Protein AF-A0A9Q3GHI4-F1 (afdb_monomer_lite)

Structure (mmCIF, N/CA/C/O backbone):
data_AF-A0A9Q3GHI4-F1
#
_entry.id   AF-A0A9Q3GHI4-F1
#
loop_
_atom_site.group_PDB
_atom_site.id
_atom_site.type_symbol
_atom_site.label_atom_id
_atom_site.label_alt_id
_atom_site.label_comp_id
_atom_site.label_asym_id
_atom_site.label_entity_id
_atom_site.label_seq_id
_atom_site.pdbx_PDB_ins_code
_atom_site.Cartn_x
_atom_site.Cartn_y
_atom_site.Cartn_z
_atom_site.occupancy
_atom_site.B_iso_or_equiv
_atom_site.auth_seq_id
_atom_site.auth_comp_id
_atom_site.auth_asym_id
_atom_site.auth_atom_id
_atom_site.pdbx_PDB_model_num
ATOM 1 N N . MET A 1 1 ? -13.823 10.349 16.544 1.00 36.50 1 MET A N 1
ATOM 2 C CA . MET A 1 1 ? -12.380 10.636 16.401 1.00 36.50 1 MET A CA 1
ATOM 3 C C . MET A 1 1 ? -11.833 9.606 15.436 1.00 36.50 1 MET A C 1
ATOM 5 O O . MET A 1 1 ? -11.817 8.435 15.782 1.00 36.50 1 MET A O 1
ATOM 9 N N . LYS A 1 2 ? -11.547 9.997 14.192 1.00 42.12 2 LYS A N 1
ATOM 10 C CA . LYS A 1 2 ? -11.024 9.070 13.186 1.00 42.12 2 LYS A CA 1
ATOM 11 C C . LYS A 1 2 ? -9.548 8.863 13.519 1.00 42.12 2 LYS A C 1
ATOM 13 O O . LYS A 1 2 ? -8.782 9.819 13.432 1.00 42.12 2 LYS A O 1
ATOM 18 N N . SER A 1 3 ? -9.194 7.697 14.056 1.00 46.78 3 SER A N 1
ATOM 19 C CA . SER A 1 3 ? -7.806 7.397 14.412 1.00 46.78 3 SER A CA 1
ATOM 20 C C . SER A 1 3 ? -6.942 7.595 13.175 1.00 46.78 3 SER A C 1
ATOM 22 O O . SER A 1 3 ? -7.194 6.976 12.145 1.00 46.78 3 SER A O 1
ATOM 24 N N . SER A 1 4 ? -5.929 8.453 13.278 1.00 51.75 4 SER A N 1
ATOM 25 C CA . SER A 1 4 ? -5.016 8.825 12.185 1.00 51.75 4 SER A CA 1
ATOM 26 C C . SER A 1 4 ? -4.112 7.668 11.709 1.00 51.75 4 SER A C 1
ATOM 28 O O . SER A 1 4 ? -3.160 7.882 10.959 1.00 51.75 4 SER A O 1
ATOM 30 N N . ASP A 1 5 ? -4.408 6.455 12.175 1.00 53.69 5 ASP A N 1
ATOM 31 C CA . ASP A 1 5 ? -3.708 5.195 11.955 1.00 53.69 5 ASP A CA 1
ATOM 32 C C . ASP A 1 5 ? -4.528 4.198 11.113 1.00 53.69 5 ASP A C 1
ATOM 34 O O . ASP A 1 5 ? -4.035 3.105 10.841 1.00 53.69 5 ASP A O 1
ATOM 38 N N . SER A 1 6 ? -5.780 4.518 10.751 1.00 60.03 6 SER A N 1
ATOM 39 C CA . SER A 1 6 ? -6.639 3.597 9.996 1.00 60.03 6 SER A CA 1
ATOM 40 C C . SER A 1 6 ? -6.505 3.816 8.490 1.00 60.03 6 SER A C 1
ATOM 42 O O . SER A 1 6 ? -6.590 4.935 7.982 1.00 60.03 6 SER A O 1
ATOM 44 N N . PHE A 1 7 ? -6.278 2.724 7.764 1.00 66.38 7 PHE A N 1
ATOM 45 C CA . PHE A 1 7 ? -6.400 2.700 6.316 1.00 66.38 7 PHE A CA 1
ATOM 46 C C . PHE A 1 7 ? -7.860 2.387 5.962 1.00 66.38 7 PHE A C 1
ATOM 48 O O . PHE A 1 7 ? -8.252 1.226 5.885 1.00 66.38 7 PHE A O 1
ATOM 55 N N . ASP A 1 8 ? -8.677 3.432 5.806 1.00 67.69 8 ASP A N 1
ATOM 56 C CA . ASP A 1 8 ? -10.108 3.286 5.505 1.00 67.69 8 ASP A CA 1
ATOM 57 C C . ASP A 1 8 ? -10.392 3.081 4.003 1.00 67.69 8 ASP A C 1
ATOM 59 O O . ASP A 1 8 ? -9.597 3.450 3.127 1.00 67.69 8 ASP A O 1
ATOM 63 N N . VAL A 1 9 ? -11.612 2.626 3.690 1.00 66.06 9 VAL A N 1
ATOM 64 C CA . VAL A 1 9 ? -12.118 2.422 2.315 1.00 66.06 9 VAL A CA 1
ATOM 65 C C . VAL A 1 9 ? -11.950 3.644 1.397 1.00 66.06 9 VAL A C 1
ATOM 67 O O . VAL A 1 9 ? -11.741 3.508 0.191 1.00 66.06 9 VAL A O 1
ATOM 70 N N . THR A 1 10 ? -11.976 4.858 1.953 1.00 72.69 10 THR A N 1
ATOM 71 C CA . THR A 1 10 ? -11.775 6.099 1.189 1.00 72.69 10 THR A CA 1
ATOM 72 C C . THR A 1 10 ? -10.363 6.202 0.603 1.00 72.69 10 THR A C 1
ATOM 74 O O . THR A 1 10 ? -10.203 6.661 -0.530 1.00 72.69 10 THR A O 1
ATOM 77 N N . GLN A 1 11 ? -9.338 5.777 1.352 1.00 73.69 11 GLN A N 1
ATOM 78 C CA . GLN A 1 11 ? -7.953 5.780 0.869 1.00 73.69 11 GLN A CA 1
ATOM 79 C C . GLN A 1 11 ? -7.768 4.721 -0.223 1.00 73.69 11 GLN A C 1
ATOM 81 O O . GLN A 1 11 ? -7.210 5.015 -1.281 1.00 73.69 11 GLN A O 1
ATOM 86 N N . ALA A 1 12 ? -8.339 3.530 -0.021 1.00 73.62 12 ALA A N 1
ATOM 87 C CA . ALA A 1 12 ? -8.337 2.459 -1.014 1.00 73.62 12 ALA A CA 1
ATOM 88 C C . ALA A 1 12 ? -9.019 2.879 -2.330 1.00 73.62 12 ALA A C 1
ATOM 90 O O . ALA A 1 12 ? -8.489 2.634 -3.415 1.00 73.62 12 ALA A O 1
ATOM 91 N N . HIS A 1 13 ? -10.161 3.572 -2.252 1.00 73.50 13 HIS A N 1
ATOM 92 C CA . HIS A 1 13 ? -10.873 4.055 -3.434 1.00 73.50 13 HIS A CA 1
ATOM 93 C C . HIS A 1 13 ? -10.056 5.094 -4.219 1.00 73.50 13 HIS A C 1
ATOM 95 O O . HIS A 1 13 ? -9.980 5.013 -5.446 1.00 73.50 13 HIS A O 1
ATOM 101 N N . LYS A 1 14 ? -9.393 6.034 -3.528 1.00 79.19 14 LYS A N 1
ATOM 102 C CA . LYS A 1 14 ? -8.495 7.012 -4.168 1.00 79.19 14 LYS A CA 1
ATOM 103 C C . LYS A 1 14 ? -7.339 6.340 -4.902 1.00 79.19 14 LYS A C 1
ATOM 105 O O . LYS A 1 14 ? -7.088 6.675 -6.054 1.00 79.19 14 LYS A O 1
ATOM 110 N N . LEU A 1 15 ? -6.670 5.381 -4.263 1.00 81.81 15 LEU A N 1
ATOM 111 C CA . LEU A 1 15 ? -5.578 4.629 -4.886 1.00 81.81 15 LEU A CA 1
ATOM 112 C C . LEU A 1 15 ? -6.056 3.903 -6.146 1.00 81.81 15 LEU A C 1
ATOM 114 O O . LEU A 1 15 ? -5.428 4.011 -7.195 1.00 81.81 15 LEU A O 1
ATOM 118 N N . ARG A 1 16 ? -7.224 3.252 -6.082 1.00 78.94 16 ARG A N 1
ATOM 119 C CA . ARG A 1 16 ? -7.811 2.560 -7.237 1.00 78.94 16 ARG A CA 1
ATOM 120 C C . ARG A 1 16 ? -8.096 3.506 -8.404 1.00 78.94 16 ARG A C 1
ATOM 122 O O . ARG A 1 16 ? -7.808 3.155 -9.542 1.00 78.94 16 ARG A O 1
ATOM 129 N N . GLN A 1 17 ? -8.630 4.697 -8.129 1.00 80.12 17 GLN A N 1
ATOM 130 C CA . GLN A 1 17 ? -8.856 5.725 -9.151 1.00 80.12 17 GLN A CA 1
ATOM 131 C C . GLN A 1 17 ? -7.541 6.172 -9.803 1.00 80.12 17 GLN A C 1
ATOM 133 O O . GLN A 1 17 ? -7.465 6.239 -11.024 1.00 80.12 17 GLN A O 1
ATOM 138 N N . ILE A 1 18 ? -6.493 6.410 -9.010 1.00 82.75 18 ILE A N 1
ATOM 139 C CA . ILE A 1 18 ? -5.171 6.811 -9.515 1.00 82.75 18 ILE A CA 1
ATOM 140 C C . ILE A 1 18 ? -4.574 5.716 -10.409 1.00 82.75 18 ILE A C 1
ATOM 142 O O . ILE A 1 18 ? -4.093 6.010 -11.500 1.00 82.75 18 ILE A O 1
ATOM 146 N N . PHE A 1 19 ? -4.660 4.451 -9.991 1.00 80.94 19 PHE A N 1
ATOM 147 C CA . PHE A 1 19 ? -4.137 3.323 -10.767 1.00 80.94 19 PHE A CA 1
ATOM 148 C C . PHE A 1 19 ? -4.909 3.089 -12.067 1.00 80.94 19 PHE A C 1
ATOM 150 O O . PHE A 1 19 ? -4.301 2.771 -13.083 1.00 80.94 19 PHE A O 1
ATOM 157 N N . HIS A 1 20 ? -6.234 3.264 -12.049 1.00 79.38 20 HIS A N 1
ATOM 158 C CA . HIS A 1 20 ? -7.054 3.205 -13.261 1.00 79.38 20 HIS A CA 1
ATOM 159 C C . HIS A 1 20 ? -6.783 4.371 -14.212 1.00 79.38 20 HIS A C 1
ATOM 161 O O . HIS A 1 20 ? -6.849 4.186 -15.423 1.00 79.38 20 HIS A O 1
ATOM 167 N N . ASN A 1 21 ? -6.489 5.559 -13.682 1.00 82.81 21 ASN A N 1
ATOM 168 C CA . ASN A 1 21 ? -6.237 6.738 -14.501 1.00 82.81 21 ASN A CA 1
ATOM 169 C C . ASN A 1 21 ? -4.841 6.723 -15.148 1.00 82.81 21 ASN A C 1
ATOM 171 O O . ASN A 1 21 ? -4.657 7.345 -16.189 1.00 82.81 21 ASN A O 1
ATOM 175 N N . ASP A 1 22 ? -3.871 6.012 -14.561 1.00 80.50 22 ASP A N 1
ATOM 176 C CA . ASP A 1 22 ? -2.511 5.889 -15.102 1.00 80.50 22 ASP A CA 1
ATOM 177 C C . ASP A 1 22 ? -2.010 4.425 -15.127 1.00 80.50 22 ASP A C 1
ATOM 179 O O . ASP A 1 22 ? -1.092 4.032 -14.396 1.00 80.50 22 ASP A O 1
ATOM 183 N N . PRO A 1 23 ? -2.599 3.566 -15.978 1.00 76.94 23 PRO A N 1
ATOM 184 C CA . PRO A 1 23 ? -2.237 2.150 -16.033 1.00 76.94 23 PRO A CA 1
ATOM 185 C C . PRO A 1 23 ? -0.795 1.920 -16.516 1.00 76.94 23 PRO A C 1
ATOM 187 O O . PRO A 1 23 ? -0.207 0.883 -16.212 1.00 76.94 23 PRO A O 1
ATOM 190 N N . ALA A 1 24 ? -0.199 2.882 -17.232 1.00 82.06 24 ALA A N 1
ATOM 191 C CA . ALA A 1 24 ? 1.174 2.800 -17.725 1.00 82.06 24 ALA A CA 1
ATOM 192 C C . ALA A 1 24 ? 2.215 2.950 -16.599 1.00 82.06 24 ALA A C 1
ATOM 194 O O . ALA A 1 24 ? 3.178 2.179 -16.552 1.00 82.06 24 ALA A O 1
ATOM 195 N N . ASN A 1 25 ? 2.026 3.883 -15.654 1.00 75.81 25 ASN A N 1
ATOM 196 C CA . ASN A 1 25 ? 2.913 3.980 -14.492 1.00 75.81 25 ASN A CA 1
ATOM 197 C C . ASN A 1 25 ? 2.637 2.897 -13.453 1.00 75.81 25 ASN A C 1
ATOM 199 O O . ASN A 1 25 ? 3.582 2.439 -12.811 1.00 75.81 25 ASN A O 1
ATOM 203 N N . PHE A 1 26 ? 1.388 2.451 -13.310 1.00 79.25 26 PHE A N 1
ATOM 204 C CA . PHE A 1 26 ? 0.979 1.477 -12.293 1.00 79.25 26 PHE A CA 1
ATOM 205 C C . PHE A 1 26 ? 0.797 0.052 -12.832 1.00 79.25 26 PHE A C 1
ATOM 207 O O . PHE A 1 26 ? 0.055 -0.737 -12.254 1.00 79.25 26 PHE A O 1
ATOM 214 N N . PHE A 1 27 ? 1.500 -0.318 -13.905 1.00 76.44 27 PHE A N 1
ATOM 215 C CA . PHE A 1 27 ? 1.425 -1.673 -14.464 1.00 76.44 27 PHE A CA 1
ATOM 216 C C . PHE A 1 27 ? 1.987 -2.751 -13.518 1.00 76.44 27 PHE A C 1
ATOM 218 O O . PHE A 1 27 ? 1.501 -3.877 -13.493 1.00 76.44 27 PHE A O 1
ATOM 225 N N . SER A 1 28 ? 3.000 -2.404 -12.717 1.00 81.00 28 SER A N 1
ATOM 226 C CA . SER A 1 28 ? 3.628 -3.325 -11.765 1.00 81.00 28 SER A CA 1
ATOM 227 C C . SER A 1 28 ? 3.039 -3.166 -10.369 1.00 81.00 28 SER A C 1
ATOM 229 O O . SER A 1 28 ? 2.914 -2.048 -9.857 1.00 81.00 28 SER A O 1
ATOM 231 N N . ASP A 1 29 ? 2.745 -4.292 -9.725 1.00 81.44 29 ASP A N 1
ATOM 232 C CA . ASP A 1 29 ? 2.261 -4.319 -8.347 1.00 81.44 29 ASP A CA 1
ATOM 233 C C . ASP A 1 29 ? 3.262 -3.691 -7.368 1.00 81.44 29 ASP A C 1
ATOM 235 O O . ASP A 1 29 ? 2.839 -2.954 -6.481 1.00 81.44 29 ASP A O 1
ATOM 239 N N . GLY A 1 30 ? 4.571 -3.831 -7.617 1.00 82.38 30 GLY A N 1
ATOM 240 C CA . GLY A 1 30 ? 5.631 -3.125 -6.887 1.00 82.38 30 GLY A CA 1
ATOM 241 C C . GLY A 1 30 ? 5.408 -1.618 -6.780 1.00 82.38 30 GLY A C 1
ATOM 242 O O . GLY A 1 30 ? 5.503 -1.026 -5.704 1.00 82.38 30 GLY A O 1
ATOM 243 N N . LYS A 1 31 ? 5.041 -0.985 -7.898 1.00 83.50 31 LYS A N 1
ATOM 244 C CA . LYS A 1 31 ? 4.792 0.461 -7.951 1.00 83.50 31 LYS A CA 1
ATOM 245 C C . LYS A 1 31 ? 3.491 0.847 -7.251 1.00 83.50 31 LYS A C 1
ATOM 247 O O . LYS A 1 31 ? 3.454 1.875 -6.578 1.00 83.50 31 LYS A O 1
ATOM 252 N N . LYS A 1 32 ? 2.443 0.023 -7.371 1.00 83.81 32 LYS A N 1
ATOM 253 C CA . LYS A 1 32 ? 1.172 0.234 -6.658 1.00 83.81 32 LYS A CA 1
ATOM 254 C C . LYS A 1 32 ? 1.375 0.169 -5.150 1.00 83.81 32 LYS A C 1
ATOM 256 O O . LYS A 1 32 ? 0.910 1.059 -4.439 1.00 83.81 32 LYS A O 1
ATOM 261 N N . VAL A 1 33 ? 2.088 -0.851 -4.666 1.00 84.81 33 VAL A N 1
ATOM 262 C CA . VAL A 1 33 ? 2.374 -1.010 -3.236 1.00 84.81 33 VAL A CA 1
ATOM 263 C C . VAL A 1 33 ? 3.210 0.161 -2.743 1.00 84.81 33 VAL A C 1
ATOM 265 O O . VAL A 1 33 ? 2.794 0.824 -1.797 1.00 84.81 33 VAL A O 1
ATOM 268 N N . LEU A 1 34 ? 4.314 0.486 -3.425 1.00 85.00 34 LEU A N 1
ATOM 269 C CA . LEU A 1 34 ? 5.184 1.600 -3.045 1.00 85.00 34 LEU A CA 1
ATOM 270 C C . LEU A 1 34 ? 4.413 2.922 -2.950 1.00 85.00 34 LEU A C 1
ATOM 272 O O . LEU A 1 34 ? 4.494 3.607 -1.935 1.00 85.00 34 LEU A O 1
ATOM 276 N N . TYR A 1 35 ? 3.601 3.249 -3.955 1.00 85.31 35 TYR A N 1
ATOM 277 C CA . TYR A 1 35 ? 2.780 4.459 -3.931 1.00 85.31 35 TYR A CA 1
ATOM 278 C C . TYR A 1 35 ? 1.767 4.453 -2.780 1.00 85.31 35 TYR A C 1
ATOM 280 O O . TYR A 1 35 ? 1.577 5.456 -2.098 1.00 85.31 35 TYR A O 1
ATOM 288 N N . SER A 1 36 ? 1.159 3.299 -2.510 1.00 83.6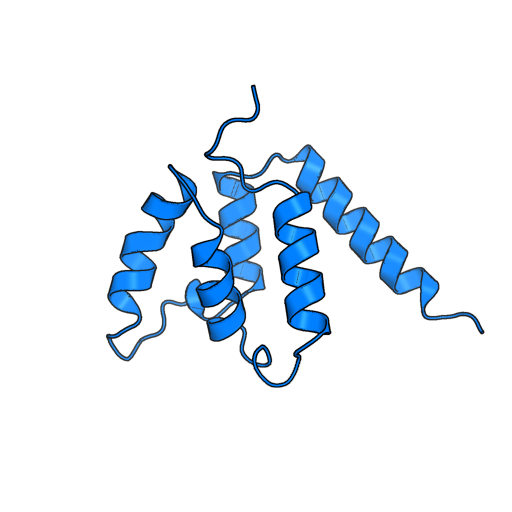9 36 SER A N 1
ATOM 289 C CA . SER A 1 36 ? 0.191 3.140 -1.421 1.00 83.69 36 SER A CA 1
ATOM 290 C C . SER A 1 36 ? 0.827 3.271 -0.044 1.00 83.69 36 SER A C 1
ATOM 292 O O . SER A 1 36 ? 0.172 3.759 0.875 1.00 83.69 36 SER A O 1
ATOM 294 N N . THR A 1 37 ? 2.106 2.910 0.109 1.00 83.12 37 THR A N 1
ATOM 295 C CA . THR A 1 37 ? 2.825 3.112 1.375 1.00 83.12 37 THR A CA 1
ATOM 296 C C . THR A 1 37 ? 2.914 4.584 1.775 1.00 83.12 37 THR A C 1
ATOM 298 O O . THR A 1 37 ? 2.882 4.882 2.962 1.00 83.12 37 THR A O 1
ATOM 301 N N . SER A 1 38 ? 2.915 5.518 0.815 1.00 83.75 38 SER A N 1
ATOM 302 C CA . SER A 1 38 ? 2.888 6.962 1.098 1.00 83.75 38 SER A CA 1
ATOM 303 C C . SER A 1 38 ? 1.565 7.444 1.711 1.00 83.75 38 SER A C 1
ATOM 305 O O . SER A 1 38 ? 1.519 8.525 2.291 1.00 83.75 38 SER A O 1
ATOM 307 N N . PHE A 1 39 ? 0.494 6.651 1.600 1.00 77.50 39 PHE A N 1
ATOM 308 C CA . PHE A 1 39 ? -0.803 6.906 2.240 1.00 77.50 39 PHE A CA 1
ATOM 309 C C . PHE A 1 39 ? -0.919 6.235 3.615 1.00 77.50 39 PHE A C 1
ATOM 311 O O . PHE A 1 39 ? -1.894 6.466 4.335 1.00 77.50 39 PHE A O 1
ATOM 318 N N . LEU A 1 40 ? 0.055 5.395 3.985 1.00 81.31 40 LEU A N 1
ATOM 319 C CA . LEU A 1 40 ? 0.105 4.767 5.296 1.00 81.31 40 LEU A CA 1
ATOM 320 C C . LEU A 1 40 ? 0.719 5.730 6.303 1.00 81.31 40 LEU A C 1
ATOM 322 O O . LEU A 1 40 ? 1.857 6.171 6.170 1.00 81.31 40 LEU A O 1
ATOM 326 N N . THR A 1 41 ? -0.034 6.013 7.356 1.00 78.88 41 THR A N 1
ATOM 327 C CA . THR A 1 41 ? 0.405 6.863 8.460 1.00 78.88 41 THR A CA 1
ATOM 328 C C . THR A 1 41 ? 0.360 6.102 9.777 1.00 78.88 41 THR A C 1
ATOM 330 O O . THR A 1 41 ? -0.291 5.062 9.905 1.00 78.88 41 THR A O 1
ATOM 333 N N . GLY A 1 42 ? 1.098 6.603 10.768 1.00 83.56 42 GLY A N 1
ATOM 334 C CA . GLY A 1 42 ? 1.074 6.056 12.120 1.00 83.56 42 GLY A CA 1
ATOM 335 C C . GLY A 1 42 ? 1.528 4.595 12.181 1.00 83.56 42 GLY A C 1
ATOM 336 O O . GLY A 1 42 ? 2.623 4.253 11.728 1.00 83.56 42 GLY A O 1
ATOM 337 N N . ARG A 1 43 ? 0.702 3.725 12.768 1.00 82.75 43 ARG A N 1
ATOM 338 C CA . ARG A 1 43 ? 1.044 2.313 13.013 1.00 82.75 43 ARG A CA 1
ATOM 339 C C . ARG A 1 43 ? 1.253 1.495 11.732 1.00 82.75 43 ARG A C 1
ATOM 341 O O . ARG A 1 43 ? 2.173 0.682 11.693 1.00 82.75 43 ARG A O 1
ATOM 348 N N . ALA A 1 44 ? 0.449 1.735 10.696 1.00 81.69 44 ALA A N 1
ATOM 349 C CA . ALA A 1 44 ? 0.576 1.042 9.413 1.00 81.69 44 ALA A CA 1
ATOM 350 C C . ALA A 1 44 ? 1.848 1.463 8.657 1.00 81.69 44 ALA A C 1
ATOM 352 O O . ALA A 1 44 ? 2.521 0.621 8.066 1.00 81.69 44 ALA A O 1
ATOM 353 N N . GLY A 1 45 ? 2.220 2.748 8.744 1.00 83.62 45 GLY A N 1
ATOM 354 C CA . GLY A 1 45 ? 3.481 3.261 8.196 1.00 83.62 45 GLY A CA 1
ATOM 355 C C . GLY A 1 45 ? 4.694 2.578 8.832 1.00 83.62 45 GLY A C 1
ATOM 356 O O . GLY A 1 45 ? 5.528 2.008 8.134 1.00 83.62 45 GLY A O 1
ATOM 357 N N . LYS A 1 46 ? 4.727 2.515 10.169 1.00 86.19 46 LYS A N 1
ATOM 358 C CA . LYS A 1 46 ? 5.808 1.841 10.913 1.00 86.19 46 LYS A CA 1
ATOM 359 C C . LYS A 1 46 ? 5.934 0.350 10.613 1.00 86.19 46 LYS A C 1
ATOM 361 O O . LYS A 1 46 ? 7.028 -0.201 10.670 1.00 86.19 46 LYS A O 1
ATOM 366 N N . TRP A 1 47 ? 4.821 -0.317 10.316 1.00 87.00 47 TRP A N 1
ATOM 367 C CA . TRP A 1 47 ? 4.831 -1.730 9.940 1.00 87.00 47 TRP A CA 1
ATOM 368 C C . TRP A 1 47 ? 5.474 -1.965 8.571 1.00 87.00 47 TRP A C 1
ATOM 370 O O . TRP A 1 47 ? 6.165 -2.969 8.398 1.00 87.00 47 TRP A O 1
ATOM 380 N N . ILE A 1 48 ? 5.283 -1.047 7.617 1.00 85.31 48 ILE A N 1
ATOM 381 C CA . ILE A 1 48 ? 5.807 -1.205 6.257 1.00 85.31 48 ILE A CA 1
ATOM 382 C C . ILE A 1 48 ? 7.252 -0.695 6.098 1.00 85.31 48 ILE A C 1
ATOM 384 O O . ILE A 1 48 ? 7.960 -1.158 5.208 1.00 85.31 48 ILE A O 1
ATOM 388 N N . GLU A 1 49 ? 7.720 0.200 6.979 1.00 85.94 49 GLU A N 1
ATOM 389 C CA . GLU A 1 49 ? 9.094 0.741 6.994 1.00 85.94 49 GLU A CA 1
ATOM 390 C C . GLU A 1 49 ? 10.210 -0.302 6.773 1.00 85.94 49 GLU A C 1
ATOM 392 O O . GLU A 1 49 ? 11.015 -0.093 5.863 1.00 85.94 49 GLU A O 1
ATOM 397 N N . PRO A 1 50 ? 10.280 -1.437 7.504 1.00 85.38 50 PRO A N 1
ATOM 398 C CA . PRO A 1 50 ? 11.355 -2.414 7.303 1.00 85.38 50 PRO A CA 1
ATOM 399 C C . PRO A 1 50 ? 11.316 -3.080 5.923 1.00 85.38 50 PRO A C 1
ATOM 401 O O . PRO A 1 50 ? 12.356 -3.481 5.404 1.00 85.38 50 PRO A O 1
ATOM 404 N N . TYR A 1 51 ? 10.139 -3.186 5.304 1.00 82.81 51 TYR A N 1
ATOM 405 C CA . TYR A 1 51 ? 10.014 -3.693 3.939 1.00 82.81 51 TYR A CA 1
ATOM 406 C C . TYR A 1 51 ? 10.507 -2.642 2.937 1.00 82.81 51 TYR A C 1
ATOM 408 O O . TYR A 1 51 ? 11.254 -2.971 2.020 1.00 82.81 51 TYR A O 1
ATOM 416 N N . LEU A 1 52 ? 10.164 -1.364 3.146 1.00 81.12 52 LEU A N 1
ATOM 417 C CA . LEU A 1 52 ? 10.629 -0.254 2.307 1.00 81.12 52 LEU A CA 1
ATOM 418 C C . LEU A 1 52 ? 12.146 -0.058 2.379 1.00 81.12 52 LEU A C 1
ATOM 420 O O . LEU A 1 52 ? 12.778 0.180 1.355 1.00 81.12 52 LEU A O 1
ATOM 424 N N . SER A 1 53 ? 12.750 -0.195 3.562 1.00 81.25 53 SER A N 1
ATOM 425 C CA . SER A 1 53 ? 14.210 -0.122 3.717 1.00 81.25 53 SER A CA 1
ATOM 426 C C . SER A 1 53 ? 14.941 -1.238 2.967 1.00 81.25 53 SER A C 1
ATOM 428 O O . SER A 1 53 ? 16.075 -1.041 2.540 1.00 81.25 53 SER A O 1
ATOM 430 N N . ASN A 1 54 ? 14.288 -2.387 2.768 1.00 72.69 54 ASN A N 1
ATOM 431 C CA . ASN A 1 54 ? 14.839 -3.503 2.005 1.00 72.69 54 ASN A CA 1
ATOM 432 C C . ASN A 1 54 ? 14.588 -3.402 0.494 1.00 72.69 54 ASN A C 1
ATOM 434 O O . ASN A 1 54 ? 15.164 -4.190 -0.242 1.00 72.69 54 ASN A O 1
ATOM 438 N N . ILE A 1 55 ? 13.812 -2.423 0.010 1.00 68.62 55 ILE A N 1
ATOM 439 C CA . ILE A 1 55 ? 13.478 -2.286 -1.420 1.00 68.62 55 ILE A CA 1
ATOM 440 C C . ILE A 1 55 ? 14.697 -1.950 -2.299 1.00 68.62 55 ILE A C 1
ATOM 442 O O . ILE A 1 55 ? 14.666 -2.183 -3.504 1.00 68.62 55 ILE A O 1
ATOM 446 N N . SER A 1 56 ? 15.750 -1.377 -1.701 1.00 64.38 56 SER A N 1
ATOM 447 C CA . SER A 1 56 ? 17.004 -1.024 -2.383 1.00 64.38 56 SER A CA 1
ATOM 448 C C . SER A 1 56 ? 17.986 -2.190 -2.491 1.00 64.38 56 SER A C 1
ATOM 450 O O . SER A 1 56 ? 18.895 -2.129 -3.313 1.00 64.38 56 SER A O 1
ATOM 452 N N . ASN A 1 57 ? 17.823 -3.238 -1.676 1.00 60.62 57 ASN A N 1
ATOM 453 C CA . ASN A 1 57 ? 18.489 -4.510 -1.928 1.00 60.62 57 ASN A CA 1
ATOM 454 C C . ASN A 1 57 ? 17.641 -5.233 -2.974 1.00 60.62 57 ASN A C 1
ATOM 456 O O . ASN A 1 57 ? 16.428 -5.293 -2.831 1.00 60.62 57 ASN A O 1
ATOM 460 N N . GLU A 1 58 ? 18.263 -5.755 -4.025 1.00 56.81 58 GLU A N 1
ATOM 461 C CA . GLU A 1 58 ? 17.645 -6.287 -5.255 1.00 56.81 58 GLU A CA 1
ATOM 462 C C . GLU A 1 58 ? 16.606 -7.425 -5.081 1.00 56.81 58 GLU A C 1
ATOM 464 O O . GLU A 1 58 ? 16.132 -7.978 -6.071 1.00 56.81 58 GLU A O 1
ATOM 469 N N . ASP A 1 59 ? 16.207 -7.754 -3.850 1.00 58.03 59 ASP A N 1
ATOM 470 C CA . ASP A 1 59 ? 15.098 -8.641 -3.520 1.00 58.03 59 ASP A CA 1
ATOM 471 C C . ASP A 1 59 ? 13.870 -7.809 -3.093 1.00 58.03 59 ASP A C 1
ATOM 473 O O . ASP A 1 59 ? 13.718 -7.456 -1.916 1.00 58.03 59 ASP A O 1
ATOM 477 N N . PRO A 1 60 ? 12.978 -7.435 -4.033 1.00 59.00 60 PRO A N 1
ATOM 478 C CA . PRO A 1 60 ? 11.719 -6.810 -3.671 1.00 59.00 60 PRO A CA 1
ATOM 479 C C . PRO A 1 60 ? 10.945 -7.806 -2.814 1.00 59.00 60 PRO A C 1
ATOM 481 O O . PRO A 1 60 ? 10.425 -8.802 -3.319 1.00 59.00 60 PRO A O 1
ATOM 484 N N . SER A 1 61 ? 10.888 -7.523 -1.510 1.00 65.75 61 SER A N 1
ATOM 485 C CA . SER A 1 61 ? 10.252 -8.382 -0.517 1.00 65.75 61 SER A CA 1
ATOM 486 C C . SER A 1 61 ? 8.894 -8.834 -1.048 1.00 65.75 61 SER A C 1
ATOM 488 O O . SER A 1 61 ? 8.130 -8.000 -1.532 1.00 65.75 61 SER A O 1
ATOM 490 N N . TYR A 1 62 ? 8.577 -10.128 -0.964 1.00 74.62 62 TYR A N 1
ATOM 491 C CA . TYR A 1 62 ? 7.355 -10.736 -1.524 1.00 74.62 62 TYR A CA 1
ATOM 492 C C . TYR A 1 62 ? 6.063 -9.925 -1.270 1.00 74.62 62 TYR A C 1
ATOM 494 O O . TYR A 1 62 ? 5.171 -9.885 -2.115 1.00 74.62 62 TYR A O 1
ATOM 502 N N . LEU A 1 63 ? 5.996 -9.220 -0.135 1.00 77.00 63 LEU A N 1
ATOM 503 C CA . LEU A 1 63 ? 4.920 -8.294 0.226 1.00 77.00 63 LEU A CA 1
ATOM 504 C C . LEU A 1 63 ? 4.812 -7.064 -0.693 1.00 77.00 63 LEU A C 1
ATOM 506 O O . LEU A 1 63 ? 3.712 -6.660 -1.045 1.00 77.00 63 LEU A O 1
ATOM 510 N N . LEU A 1 64 ? 5.935 -6.458 -1.077 1.00 80.94 64 LEU A N 1
ATOM 511 C CA . LEU A 1 64 ? 5.978 -5.243 -1.889 1.00 80.94 64 LEU A CA 1
ATOM 512 C C . LEU A 1 64 ? 5.720 -5.518 -3.365 1.00 80.94 64 LEU A C 1
ATOM 514 O O . LEU A 1 64 ? 5.176 -4.662 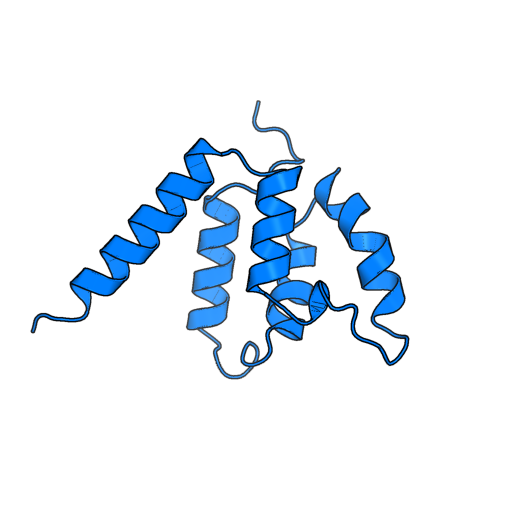-4.044 1.00 80.94 64 LEU A O 1
ATOM 518 N N . ASN A 1 65 ? 6.062 -6.708 -3.857 1.00 82.81 65 ASN A N 1
ATOM 519 C CA . ASN A 1 65 ? 5.851 -7.075 -5.258 1.00 82.81 65 ASN A CA 1
ATOM 520 C C . ASN A 1 65 ? 4.473 -7.699 -5.530 1.00 82.81 65 ASN A C 1
ATOM 522 O O . ASN A 1 65 ? 4.164 -8.038 -6.668 1.00 82.81 65 ASN A O 1
ATOM 526 N N . ASN A 1 66 ? 3.644 -7.867 -4.497 1.00 82.69 66 ASN A N 1
ATOM 527 C CA . ASN A 1 66 ? 2.328 -8.475 -4.619 1.00 82.69 66 ASN A CA 1
ATOM 528 C C . ASN A 1 66 ? 1.261 -7.580 -3.982 1.00 82.69 66 ASN A C 1
ATOM 530 O O . ASN A 1 66 ? 1.071 -7.561 -2.764 1.00 82.69 66 ASN A O 1
ATOM 534 N N . TRP A 1 67 ? 0.537 -6.859 -4.838 1.00 81.56 67 TRP A N 1
ATOM 535 C CA . TRP A 1 67 ? -0.506 -5.920 -4.432 1.00 81.56 67 TRP A CA 1
ATOM 536 C C . TRP A 1 67 ? -1.583 -6.595 -3.585 1.00 81.56 67 TRP A C 1
ATOM 538 O O . TRP A 1 67 ? -1.981 -6.074 -2.544 1.00 81.56 67 TRP A O 1
ATOM 548 N N . GLN A 1 68 ? -2.031 -7.776 -4.008 1.00 79.50 68 GLN A N 1
ATOM 549 C CA . GLN A 1 68 ? -3.088 -8.503 -3.320 1.00 79.50 68 GLN A CA 1
ATOM 550 C C . GLN A 1 68 ? -2.641 -8.917 -1.915 1.00 79.50 68 GLN A C 1
ATOM 552 O O . GLN A 1 68 ? -3.371 -8.698 -0.951 1.00 79.50 68 GLN A O 1
ATOM 557 N N . LEU A 1 69 ? -1.416 -9.434 -1.786 1.00 82.81 69 LEU A N 1
ATOM 558 C CA . LEU A 1 69 ? -0.859 -9.828 -0.494 1.00 82.81 69 LEU A CA 1
ATOM 559 C C . LEU A 1 69 ? -0.701 -8.630 0.451 1.00 82.81 69 LEU A C 1
ATOM 561 O O . LEU A 1 69 ? -1.062 -8.721 1.625 1.00 82.8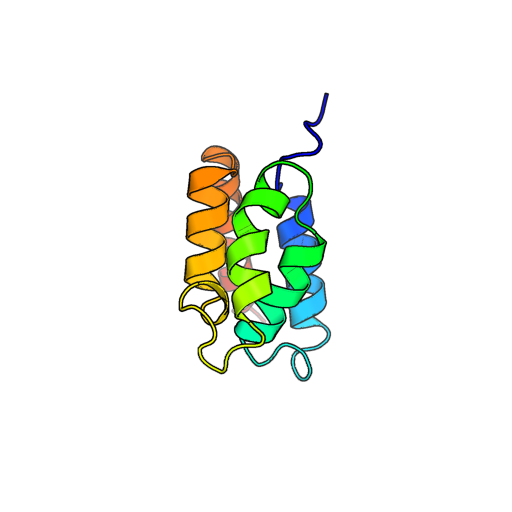1 69 LEU A O 1
ATOM 565 N N . PHE A 1 70 ? -0.190 -7.509 -0.066 1.00 83.44 70 PHE A N 1
ATOM 566 C CA . PHE A 1 70 ? -0.057 -6.264 0.684 1.00 83.44 70 PHE A CA 1
ATOM 567 C C . PHE A 1 70 ? -1.402 -5.801 1.237 1.00 83.44 70 PHE A C 1
ATOM 569 O O . PHE A 1 70 ? -1.523 -5.584 2.441 1.00 83.44 70 PHE A O 1
ATOM 576 N N . VAL A 1 71 ? -2.424 -5.715 0.382 1.00 78.81 71 VAL A N 1
ATOM 577 C CA . VAL A 1 71 ? -3.775 -5.305 0.775 1.00 78.81 71 VAL A CA 1
ATOM 578 C C . VAL A 1 71 ? -4.350 -6.264 1.819 1.00 78.81 71 VAL A C 1
ATOM 580 O O . VAL A 1 71 ? -4.835 -5.810 2.852 1.00 78.81 71 VAL A O 1
ATOM 583 N N . THR A 1 72 ? -4.238 -7.580 1.620 1.00 80.50 72 THR A N 1
ATOM 584 C CA . THR A 1 72 ? -4.723 -8.575 2.590 1.00 80.50 72 THR A CA 1
ATOM 585 C C . THR A 1 72 ? -4.053 -8.427 3.955 1.00 80.50 72 THR A C 1
ATOM 587 O O . THR A 1 72 ? -4.747 -8.414 4.971 1.00 80.50 72 THR A O 1
ATOM 590 N N . GLN A 1 73 ? -2.726 -8.294 4.007 1.00 83.88 73 GLN A N 1
ATOM 591 C CA . GLN A 1 73 ? -1.994 -8.106 5.264 1.00 83.88 73 GLN A CA 1
ATOM 592 C C . GLN A 1 73 ? -2.364 -6.780 5.931 1.00 83.88 73 GLN A C 1
ATOM 594 O O . GLN A 1 73 ? -2.653 -6.748 7.125 1.00 83.88 73 GLN A O 1
ATOM 599 N N . LEU A 1 74 ? -2.433 -5.702 5.149 1.00 80.81 74 LEU A N 1
ATOM 600 C CA . LEU A 1 74 ? -2.790 -4.376 5.633 1.00 80.81 74 LEU A CA 1
ATOM 601 C C . LEU A 1 74 ? -4.193 -4.367 6.256 1.00 80.81 74 LEU A C 1
ATOM 603 O O . LEU A 1 74 ? -4.364 -3.867 7.364 1.00 80.81 74 LEU A O 1
ATOM 607 N N . PHE A 1 75 ? -5.180 -4.976 5.596 1.00 76.00 75 PHE A N 1
ATOM 608 C CA . PHE A 1 75 ? -6.539 -5.074 6.129 1.00 76.00 75 PHE A CA 1
ATOM 609 C C . PHE A 1 75 ? -6.656 -6.052 7.302 1.00 76.00 75 PHE A C 1
ATOM 611 O O . PHE A 1 75 ? -7.402 -5.781 8.234 1.00 76.00 75 PHE A O 1
ATOM 618 N N . THR A 1 76 ? -5.900 -7.150 7.305 1.00 80.81 76 THR A N 1
ATOM 619 C CA . THR A 1 76 ? -5.885 -8.099 8.434 1.00 80.81 76 THR A CA 1
ATOM 620 C C . THR A 1 76 ? -5.314 -7.460 9.702 1.00 80.81 76 THR A C 1
ATOM 622 O O . THR A 1 76 ? -5.775 -7.748 10.803 1.00 80.81 76 THR A O 1
ATOM 625 N N . LEU A 1 77 ? -4.302 -6.602 9.556 1.00 82.62 77 LEU A N 1
ATOM 626 C CA . LEU A 1 77 ? -3.589 -5.989 10.678 1.00 82.62 77 LEU A CA 1
ATOM 627 C C . LEU A 1 77 ? -4.195 -4.650 11.126 1.00 82.62 77 LEU A C 1
ATOM 629 O O . LEU A 1 77 ? -4.154 -4.333 12.316 1.00 82.62 77 LEU A O 1
ATOM 633 N N . PHE A 1 78 ? -4.725 -3.855 10.191 1.00 79.06 78 PHE A N 1
ATOM 634 C CA . PHE A 1 78 ? -5.140 -2.464 10.432 1.00 79.06 78 PHE A CA 1
ATOM 635 C C . PHE A 1 78 ? -6.526 -2.109 9.883 1.00 79.06 78 PHE A C 1
ATOM 637 O O . PHE A 1 78 ? -7.020 -1.012 10.148 1.00 79.06 78 PHE A O 1
ATOM 644 N N . GLY A 1 79 ? -7.131 -2.994 9.096 1.00 69.12 79 GLY A N 1
ATOM 645 C CA . GLY A 1 79 ? -8.438 -2.777 8.499 1.00 69.12 79 GLY A CA 1
ATOM 646 C C . GLY A 1 79 ? -9.577 -3.140 9.438 1.00 69.12 79 GLY A C 1
ATOM 647 O O . GLY A 1 79 ? -9.445 -4.008 10.300 1.00 69.12 79 GLY A O 1
ATOM 648 N N . ASP A 1 80 ? -10.727 -2.500 9.239 1.00 67.44 80 ASP A N 1
ATOM 649 C CA . ASP A 1 80 ? -11.960 -2.954 9.869 1.00 67.44 80 ASP A CA 1
ATOM 650 C C . ASP A 1 80 ? -12.552 -4.109 9.039 1.00 67.44 80 ASP A C 1
ATOM 652 O O . ASP A 1 80 ? -12.792 -3.945 7.835 1.00 67.44 80 ASP A O 1
ATOM 656 N N . PRO A 1 81 ? -12.810 -5.286 9.635 1.00 62.09 81 PRO A N 1
ATOM 657 C CA . PRO A 1 81 ? -13.321 -6.443 8.905 1.00 62.09 81 PRO A CA 1
ATOM 658 C C . PRO A 1 81 ? -14.695 -6.190 8.266 1.00 62.09 81 PRO A C 1
ATOM 660 O O . PRO A 1 81 ? -15.040 -6.857 7.290 1.00 62.09 81 PRO A O 1
ATOM 663 N N . ASN A 1 82 ? -15.4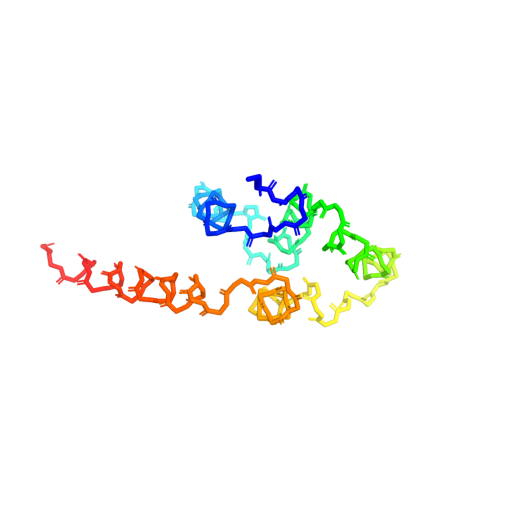77 -5.222 8.760 1.00 60.72 82 ASN A N 1
ATOM 664 C CA . ASN A 1 82 ? -16.741 -4.849 8.124 1.00 60.72 82 ASN A CA 1
ATOM 665 C C . ASN A 1 82 ? -16.528 -4.025 6.848 1.00 60.72 82 ASN A C 1
ATOM 667 O O . ASN A 1 82 ? -17.296 -4.162 5.897 1.00 60.72 82 ASN A O 1
ATOM 671 N N . GLU A 1 83 ? -15.482 -3.198 6.799 1.00 60.78 83 GLU A N 1
ATOM 672 C CA . GLU A 1 83 ? -15.170 -2.371 5.630 1.00 60.78 83 GLU A CA 1
ATOM 673 C C . GLU A 1 83 ? -14.575 -3.193 4.483 1.00 60.78 83 GLU A C 1
ATOM 675 O O . GLU A 1 83 ? -14.905 -2.934 3.326 1.00 60.78 83 GLU A O 1
ATOM 680 N N . VAL A 1 84 ? -13.785 -4.232 4.787 1.00 54.59 84 VAL A N 1
ATOM 681 C CA . VAL A 1 84 ? -13.262 -5.183 3.783 1.00 54.59 84 VAL A CA 1
ATOM 682 C C . VAL A 1 84 ? -14.402 -5.831 3.008 1.00 54.59 84 VAL A C 1
ATOM 684 O O . VAL A 1 84 ? -14.435 -5.770 1.782 1.00 54.59 84 VAL A O 1
ATOM 687 N N . ARG A 1 85 ? -15.389 -6.376 3.730 1.00 56.59 85 ARG A N 1
ATOM 688 C CA . ARG A 1 85 ? -16.554 -7.041 3.127 1.00 56.59 85 ARG A CA 1
ATOM 689 C C . ARG A 1 85 ? -17.357 -6.088 2.251 1.00 56.59 85 ARG A C 1
ATOM 691 O O . ARG A 1 85 ? -17.879 -6.491 1.218 1.00 56.59 85 ARG A O 1
ATOM 698 N N . LYS A 1 86 ? -17.426 -4.818 2.649 1.00 57.56 86 LYS A N 1
ATOM 699 C CA . LYS A 1 86 ? -18.110 -3.775 1.889 1.00 57.56 86 LYS A CA 1
ATOM 700 C C . LYS A 1 86 ? -17.342 -3.400 0.622 1.00 57.56 86 LYS A C 1
ATOM 702 O O . LYS A 1 86 ? -17.948 -3.281 -0.433 1.00 57.56 86 LYS A O 1
ATOM 707 N N . ALA A 1 87 ? -16.019 -3.262 0.703 1.00 54.62 87 ALA A N 1
ATOM 708 C CA . ALA A 1 87 ? -15.167 -2.971 -0.447 1.00 54.62 87 ALA A CA 1
ATOM 709 C C . ALA A 1 87 ? -15.152 -4.122 -1.469 1.00 54.62 87 ALA A C 1
ATOM 711 O O . ALA A 1 87 ? -15.180 -3.861 -2.670 1.00 54.62 87 ALA A O 1
ATOM 712 N N . GLU A 1 88 ? -15.158 -5.376 -1.007 1.00 56.09 88 GLU A N 1
ATOM 713 C CA . GLU A 1 88 ? -15.311 -6.557 -1.866 1.00 56.09 88 GLU A CA 1
ATOM 714 C C . GLU A 1 88 ? -16.688 -6.600 -2.538 1.00 56.09 88 GLU A C 1
ATOM 716 O O . GLU A 1 88 ? -16.763 -6.811 -3.745 1.00 56.09 88 GLU A O 1
ATOM 721 N N . GLN A 1 89 ? -17.770 -6.320 -1.803 1.00 55.19 89 GLN A N 1
ATOM 722 C CA . GLN A 1 89 ? -19.116 -6.218 -2.384 1.00 55.19 89 GLN A CA 1
ATOM 723 C C . GLN A 1 89 ? -19.232 -5.084 -3.410 1.00 55.19 89 GLN A C 1
ATOM 725 O O . GLN A 1 89 ? -19.863 -5.253 -4.447 1.00 55.19 89 GLN A O 1
ATOM 730 N N . GLU A 1 90 ? -18.611 -3.934 -3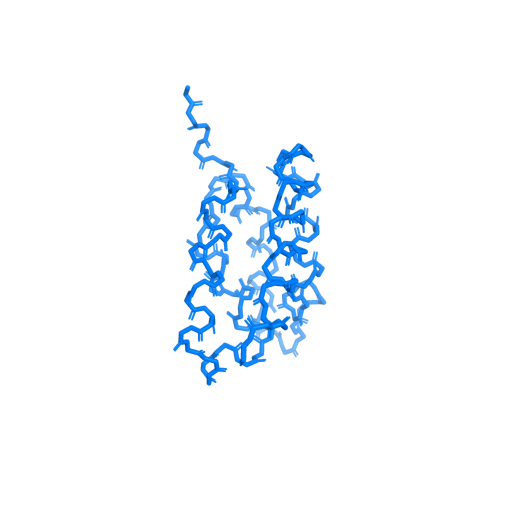.156 1.00 56.59 90 GLU A N 1
ATOM 731 C CA . GLU A 1 90 ? -18.588 -2.813 -4.102 1.00 56.59 90 GLU A CA 1
ATOM 732 C C . GLU A 1 90 ? -17.767 -3.151 -5.358 1.00 56.59 90 GLU A C 1
ATOM 734 O O . GLU A 1 90 ? -18.122 -2.739 -6.460 1.00 56.59 90 GLU A O 1
ATOM 739 N N . LEU A 1 91 ? -16.676 -3.913 -5.215 1.00 53.50 91 LEU A N 1
ATOM 740 C CA . LEU A 1 91 ? -15.881 -4.424 -6.337 1.00 53.50 91 LEU A CA 1
ATOM 741 C C . LEU A 1 91 ? -16.663 -5.434 -7.187 1.00 53.50 91 LEU A C 1
ATOM 743 O O . LEU A 1 91 ? -16.596 -5.363 -8.413 1.00 53.50 91 LEU A O 1
ATOM 747 N N . ASP A 1 92 ? -17.412 -6.335 -6.55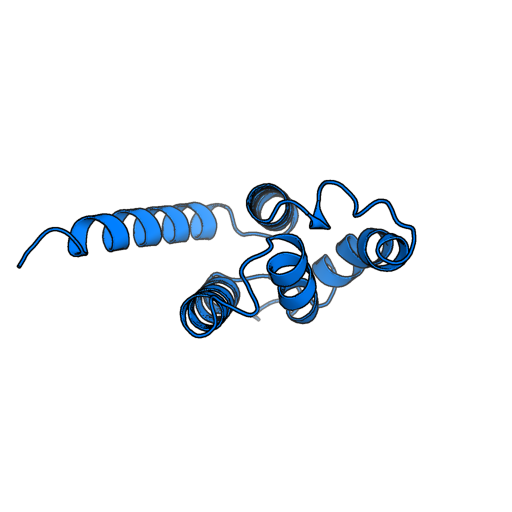1 1.00 47.94 92 ASP A N 1
ATOM 748 C CA . ASP A 1 92 ? -18.276 -7.303 -7.233 1.00 47.94 92 ASP A CA 1
ATOM 749 C C . ASP A 1 92 ? -19.424 -6.598 -7.980 1.00 47.94 92 ASP A C 1
ATOM 751 O O . ASP A 1 92 ? -19.636 -6.832 -9.172 1.00 47.94 92 ASP A O 1
ATOM 755 N N . ASN A 1 93 ? -20.060 -5.613 -7.336 1.00 50.53 93 ASN A N 1
ATOM 756 C CA . ASN A 1 93 ? -21.116 -4.793 -7.937 1.00 50.53 93 ASN A CA 1
ATOM 757 C C . ASN A 1 93 ? -20.630 -3.969 -9.141 1.00 50.53 93 ASN A C 1
ATOM 759 O O . ASN A 1 93 ? -21.358 -3.821 -10.122 1.00 50.53 93 ASN A O 1
ATOM 763 N N . LEU A 1 94 ? -19.399 -3.451 -9.105 1.00 48.56 94 LEU A N 1
ATOM 764 C CA . LEU A 1 94 ? -18.814 -2.724 -10.237 1.00 48.56 94 LEU A CA 1
ATOM 765 C C . LEU A 1 94 ? -18.542 -3.633 -11.437 1.00 48.56 94 LEU A C 1
ATOM 767 O O . LEU A 1 94 ? -18.699 -3.203 -12.577 1.00 48.56 94 LEU A O 1
ATOM 771 N N . ARG A 1 95 ? -18.176 -4.896 -11.195 1.00 45.78 95 ARG A N 1
ATOM 772 C CA . ARG A 1 95 ? -17.926 -5.877 -12.256 1.00 45.78 95 ARG A CA 1
ATOM 773 C C . ARG A 1 95 ? -19.212 -6.327 -12.954 1.00 45.78 95 ARG A C 1
ATOM 775 O O . ARG A 1 95 ? -19.164 -6.672 -14.129 1.00 45.78 95 ARG A O 1
ATOM 782 N N . MET A 1 96 ? -20.351 -6.288 -12.260 1.00 44.06 96 MET A N 1
ATOM 783 C CA . MET A 1 96 ? -21.662 -6.612 -12.839 1.00 44.06 96 MET A CA 1
ATOM 784 C C . MET A 1 96 ? -22.260 -5.491 -13.704 1.00 44.06 96 MET A C 1
ATOM 786 O O . MET A 1 96 ? -23.112 -5.769 -14.544 1.00 44.06 96 MET A O 1
ATOM 790 N N . MET A 1 97 ? -21.825 -4.237 -13.540 1.00 43.78 97 MET A N 1
ATOM 791 C CA . MET A 1 97 ? -22.350 -3.107 -14.323 1.00 43.78 97 MET A CA 1
ATOM 792 C C . MET A 1 97 ? -21.683 -2.918 -15.696 1.00 43.78 97 MET A C 1
ATOM 794 O O . MET A 1 97 ? -22.238 -2.212 -16.531 1.00 43.78 97 MET A O 1
ATOM 798 N N . GLU A 1 98 ? -20.537 -3.553 -15.969 1.00 44.72 98 GLU A N 1
ATOM 799 C CA . GLU A 1 98 ? -19.831 -3.420 -17.260 1.00 44.72 98 GLU A CA 1
ATOM 800 C C . GLU A 1 98 ? -20.328 -4.408 -18.339 1.00 44.72 98 GLU A C 1
ATOM 802 O O . GLU A 1 98 ? -19.844 -4.419 -19.467 1.00 44.72 98 GLU A O 1
ATOM 807 N N . SER A 1 99 ? -21.344 -5.219 -18.032 1.00 43.78 99 SER A N 1
ATOM 808 C CA . SER A 1 99 ? -22.025 -6.095 -18.991 1.00 43.78 99 SER A CA 1
ATOM 809 C C . SER A 1 99 ? -23.462 -5.633 -19.216 1.00 43.78 99 SER A C 1
ATOM 811 O O . SER A 1 99 ? -24.412 -6.283 -18.782 1.00 43.78 99 SER A O 1
ATOM 813 N N . GLY A 1 100 ? -23.627 -4.488 -19.877 1.00 50.69 100 GLY A N 1
ATOM 814 C CA . GLY A 1 100 ? -24.950 -4.033 -20.287 1.00 50.69 100 GLY A CA 1
ATOM 815 C C . GLY A 1 100 ? -25.003 -2.621 -20.852 1.00 50.69 100 GLY A C 1
ATOM 816 O O . GLY A 1 100 ? -25.619 -1.770 -20.222 1.00 50.69 100 GLY A O 1
ATOM 817 N N . GLN A 1 101 ? -24.419 -2.392 -22.034 1.00 37.56 101 GLN A N 1
ATOM 818 C CA . GLN A 1 101 ? -25.161 -1.842 -23.182 1.00 37.56 101 GLN A CA 1
ATOM 819 C C . GLN A 1 101 ? -24.386 -1.984 -24.492 1.00 37.56 101 GLN A C 1
ATOM 821 O O . GLN A 1 101 ? -23.172 -1.691 -24.491 1.00 37.56 101 GLN A O 1
#

Sequence (101 aa):
MKSSDSFDVTQAHKLRQIFHNDPANFFSDGKKVLYSTSFLTGRAGKWIEPYLSNISNEDPSYLLNNWQLFVTQLFTLFGDPNEVRKAEQELDNLRMMESGQ

Foldseek 3Di:
DPPLQAPAPVLVVVLVVVCVVCVPQNVFQLSSLVVSLVVGDDPLVVVCVVQVVCCVPVDNDPLNRDNVNVVVVNCVPRNDPVRVVVSVVVVVVVVVVVPDD

Organism: NCBI:txid1389203

Secondary structure (DSSP, 8-state):
---TT---HHHHHHHHHHHHH-TTTT-SHHHHHHHHHTT--HHHHHHHHHHHHTTTSSS--TTTS-HHHHHHHHHHHHS-HHHHHHHHHHHHHHHHHTS--

pLDDT: mean 70.89, std 13.96, range [36.5, 87.0]

Radius of gyration: 14.58 Å; chains: 1; bounding box: 44×21×40 Å

InterPro domains:
  IPR032549 RTL1/3-8/LDOC, capsid-like domain [PF16297] (22-80)